Protein AF-W8Y2I0-F1 (afdb_monomer_lite)

Sequence (80 aa):
MAKRYENMNNVSTKKSIRSFLRWRKERKQNKKDFSFLVEQSPVKQSAFLQSNVEKTTITWIGHSTFLIQTNGLNILTDPV

Structure (mmCIF, N/CA/C/O backbone):
data_AF-W8Y2I0-F1
#
_entry.id   AF-W8Y2I0-F1
#
loop_
_atom_site.group_PDB
_atom_site.id
_atom_site.type_symbol
_atom_site.label_atom_id
_atom_site.label_alt_id
_atom_site.label_comp_id
_atom_site.label_asym_id
_atom_site.label_entity_id
_atom_site.label_seq_id
_atom_site.pdbx_PDB_ins_code
_atom_site.Cartn_x
_atom_site.Cartn_y
_atom_site.Cartn_z
_atom_site.occupancy
_atom_site.B_iso_or_equiv
_atom_site.auth_seq_id
_atom_site.auth_comp_id
_atom_site.auth_asym_id
_atom_site.auth_atom_id
_atom_site.pdbx_PDB_model_num
ATOM 1 N N . MET A 1 1 ? 5.394 -10.803 -43.846 1.00 58.69 1 MET A N 1
ATOM 2 C CA . MET A 1 1 ? 5.485 -9.808 -42.750 1.00 58.69 1 MET A CA 1
ATOM 3 C C . MET A 1 1 ? 5.861 -10.534 -41.469 1.00 58.69 1 MET A C 1
ATOM 5 O O . MET A 1 1 ? 5.269 -11.569 -41.198 1.00 58.69 1 MET A O 1
ATOM 9 N N . ALA A 1 2 ? 6.847 -10.049 -40.712 1.00 71.00 2 ALA A N 1
ATOM 10 C CA . ALA A 1 2 ? 7.210 -10.654 -39.429 1.00 71.00 2 ALA A CA 1
ATOM 11 C C . ALA A 1 2 ? 6.133 -10.356 -38.372 1.00 71.00 2 ALA A C 1
ATOM 13 O O . ALA A 1 2 ? 5.670 -9.219 -38.269 1.00 71.00 2 ALA A O 1
ATOM 14 N N . LYS A 1 3 ? 5.743 -11.365 -37.586 1.00 77.75 3 LYS A N 1
ATOM 15 C CA . LYS A 1 3 ? 4.801 -11.203 -36.472 1.00 77.75 3 LYS A CA 1
ATOM 16 C C . LYS A 1 3 ? 5.444 -10.314 -35.404 1.00 77.75 3 LYS A C 1
ATOM 18 O O . LYS A 1 3 ? 6.509 -10.643 -34.886 1.00 77.75 3 LYS A O 1
ATOM 23 N N . ARG A 1 4 ? 4.819 -9.175 -35.097 1.00 74.88 4 ARG A N 1
ATOM 24 C CA . ARG A 1 4 ? 5.214 -8.308 -33.979 1.00 74.88 4 ARG A CA 1
ATOM 25 C C . ARG A 1 4 ? 4.440 -8.724 -32.735 1.00 74.88 4 ARG A C 1
ATOM 27 O O . ARG A 1 4 ? 3.247 -8.991 -32.817 1.00 74.88 4 ARG A O 1
ATOM 34 N N . TYR A 1 5 ? 5.137 -8.809 -31.609 1.00 79.50 5 TYR A N 1
ATOM 35 C CA . TYR A 1 5 ? 4.521 -9.067 -30.313 1.00 79.50 5 TYR A CA 1
ATOM 36 C C . TYR A 1 5 ? 4.073 -7.739 -29.708 1.00 79.50 5 TYR A C 1
ATOM 38 O O . TYR A 1 5 ? 4.853 -6.787 -29.661 1.00 79.50 5 TYR A O 1
ATOM 46 N N . GLU A 1 6 ? 2.824 -7.684 -29.265 1.00 83.25 6 GLU A N 1
ATOM 47 C CA . GLU A 1 6 ? 2.215 -6.520 -28.626 1.00 83.25 6 GLU A CA 1
ATOM 48 C C . GLU A 1 6 ? 1.497 -6.973 -27.351 1.00 83.25 6 GLU A C 1
ATOM 50 O O . GLU A 1 6 ? 1.159 -8.149 -27.197 1.00 83.25 6 GLU A O 1
ATOM 55 N N . ASN A 1 7 ? 1.305 -6.052 -26.409 1.00 83.00 7 ASN A N 1
ATOM 56 C CA . ASN A 1 7 ? 0.602 -6.360 -25.168 1.00 83.00 7 ASN A CA 1
ATOM 57 C C . ASN A 1 7 ? -0.884 -6.629 -25.452 1.00 83.00 7 ASN A C 1
ATOM 59 O O . ASN A 1 7 ? -1.496 -5.951 -26.275 1.00 83.00 7 ASN A O 1
ATOM 63 N N . MET A 1 8 ? -1.487 -7.568 -24.716 1.00 86.38 8 MET A N 1
ATOM 64 C CA . MET A 1 8 ? -2.895 -7.967 -24.898 1.00 86.38 8 MET A CA 1
ATOM 65 C C . MET A 1 8 ? -3.899 -6.829 -24.659 1.00 86.38 8 MET A C 1
ATOM 67 O O . MET A 1 8 ? -5.010 -6.873 -25.171 1.00 86.38 8 MET A O 1
ATOM 71 N N . ASN A 1 9 ? -3.509 -5.799 -23.904 1.00 86.75 9 ASN A N 1
ATOM 72 C CA . ASN A 1 9 ? -4.334 -4.625 -23.613 1.00 86.75 9 ASN A CA 1
ATOM 73 C C . ASN A 1 9 ? -4.245 -3.523 -24.688 1.00 86.75 9 ASN A C 1
ATOM 75 O O . ASN A 1 9 ? -4.741 -2.422 -24.466 1.00 86.75 9 ASN A O 1
ATOM 79 N N . ASN A 1 10 ? -3.596 -3.796 -25.829 1.00 78.06 10 ASN A N 1
ATOM 80 C CA . ASN A 1 10 ? -3.440 -2.879 -26.964 1.00 78.06 10 ASN A CA 1
ATOM 81 C C . ASN A 1 10 ? -2.784 -1.525 -26.605 1.00 78.06 10 ASN A C 1
ATOM 83 O O . ASN A 1 10 ? -2.900 -0.536 -27.330 1.00 78.06 10 ASN A O 1
ATOM 87 N N . VAL A 1 11 ? -2.074 -1.465 -25.472 1.00 81.56 11 VAL A N 1
ATOM 88 C CA . VAL A 1 11 ? -1.326 -0.276 -25.057 1.00 81.56 11 VAL A CA 1
ATOM 89 C C . VAL A 1 11 ? -0.008 -0.235 -25.826 1.00 81.56 11 VAL A C 1
ATOM 91 O O . VAL A 1 11 ? 0.871 -1.080 -25.637 1.00 81.56 11 VAL A O 1
ATOM 94 N N . SER A 1 12 ? 0.147 0.777 -26.683 1.00 77.69 12 SER A N 1
ATOM 95 C CA . SER A 1 12 ? 1.358 0.979 -27.483 1.00 77.69 12 SER A CA 1
ATOM 96 C C . SER A 1 12 ? 2.566 1.311 -26.603 1.00 77.69 12 SER A C 1
ATOM 98 O O . SER A 1 12 ? 2.627 2.349 -25.945 1.00 77.69 12 SER A O 1
ATOM 100 N N . THR A 1 13 ? 3.582 0.453 -26.652 1.00 73.38 13 THR A N 1
ATOM 101 C CA . THR A 1 13 ? 4.862 0.624 -25.946 1.00 73.38 13 THR A CA 1
ATOM 102 C C . THR A 1 13 ? 6.005 0.984 -26.892 1.00 73.38 13 THR A C 1
ATOM 104 O O . THR A 1 13 ? 7.170 0.747 -26.576 1.00 73.38 13 THR A O 1
ATOM 107 N N . LYS A 1 14 ? 5.711 1.582 -28.057 1.00 77.38 14 LYS A N 1
ATOM 108 C CA . LYS A 1 14 ? 6.736 1.995 -29.031 1.00 77.38 14 LYS A CA 1
ATOM 109 C C . LYS A 1 14 ? 7.700 3.007 -28.395 1.00 77.38 14 LYS A C 1
ATOM 111 O O . LYS A 1 14 ? 7.426 4.202 -28.332 1.00 77.38 14 LYS A O 1
ATOM 116 N N . LYS A 1 15 ? 8.845 2.525 -27.907 1.00 81.56 15 LYS A N 1
ATOM 117 C CA . LYS A 1 15 ? 9.961 3.343 -27.419 1.00 81.56 15 LYS A CA 1
ATOM 118 C C . LYS A 1 15 ? 11.054 3.383 -28.481 1.00 81.56 15 LYS A C 1
ATOM 120 O O . LYS A 1 15 ? 11.294 2.405 -29.183 1.00 81.56 15 LYS A O 1
ATOM 125 N N . SER A 1 16 ? 11.729 4.523 -28.597 1.00 88.56 16 SER A N 1
ATOM 126 C CA . SER A 1 16 ? 12.859 4.652 -29.518 1.00 88.56 16 SER A CA 1
ATOM 127 C C . SER A 1 16 ? 14.075 3.860 -29.018 1.00 88.56 16 SER A C 1
ATOM 129 O O . SER A 1 16 ? 14.286 3.727 -27.810 1.00 88.56 16 SER A O 1
ATOM 131 N N . ILE A 1 17 ? 14.940 3.417 -29.935 1.00 90.38 17 ILE A N 1
ATOM 132 C CA . ILE A 1 17 ? 16.234 2.795 -29.591 1.00 90.38 17 ILE A CA 1
ATOM 133 C C . ILE A 1 17 ? 17.092 3.750 -28.740 1.00 90.38 17 ILE A C 1
ATOM 135 O O . ILE A 1 17 ? 17.781 3.320 -27.817 1.00 90.38 17 ILE A O 1
ATOM 139 N N . ARG A 1 18 ? 16.995 5.066 -28.982 1.00 92.88 18 ARG A N 1
ATOM 140 C CA . ARG A 1 18 ? 17.678 6.091 -28.174 1.00 92.88 18 ARG A CA 1
ATOM 141 C C . ARG A 1 18 ? 17.247 6.035 -26.705 1.00 92.88 18 ARG A C 1
ATOM 143 O O . ARG A 1 18 ? 18.093 6.117 -25.819 1.00 92.88 18 ARG A O 1
ATOM 150 N N . SER A 1 19 ? 15.952 5.843 -26.442 1.00 89.12 19 SER A N 1
ATOM 151 C CA . SER A 1 19 ? 15.413 5.697 -25.083 1.00 89.12 19 SER A CA 1
ATOM 152 C C . SER A 1 19 ? 15.957 4.445 -24.389 1.00 89.12 19 SER A C 1
ATOM 154 O O . SER A 1 19 ? 16.302 4.506 -23.212 1.00 89.12 19 SER A O 1
ATOM 156 N N . PHE A 1 20 ? 16.091 3.336 -25.121 1.00 90.00 20 PHE A N 1
ATOM 157 C CA . PHE A 1 20 ? 16.682 2.101 -24.600 1.00 90.00 20 PHE A CA 1
ATOM 158 C C . PHE A 1 20 ? 18.165 2.272 -24.234 1.00 90.00 20 PHE A C 1
ATOM 160 O O . PHE A 1 20 ? 18.587 1.885 -23.144 1.00 90.00 20 PHE A O 1
ATOM 167 N N . LEU A 1 21 ? 18.954 2.899 -25.113 1.00 94.00 21 LEU A N 1
ATOM 168 C CA . LEU A 1 21 ? 20.374 3.169 -24.859 1.00 94.00 21 LEU A CA 1
ATOM 169 C C . LEU A 1 21 ? 20.574 4.110 -23.664 1.00 94.00 21 LEU A C 1
ATOM 171 O O . LEU A 1 21 ? 21.445 3.856 -22.830 1.00 94.00 21 LEU A O 1
ATOM 175 N N . ARG A 1 22 ? 19.739 5.152 -23.543 1.00 93.00 22 ARG A N 1
ATOM 176 C CA . ARG A 1 22 ? 19.731 6.053 -22.382 1.00 93.00 22 ARG A CA 1
ATOM 177 C C . ARG A 1 22 ? 19.491 5.282 -21.082 1.00 93.00 22 ARG A C 1
ATOM 179 O O . ARG A 1 22 ? 20.313 5.373 -20.175 1.00 93.00 22 ARG A O 1
ATOM 186 N N . TRP A 1 23 ? 18.446 4.455 -21.033 1.00 91.94 23 TRP A N 1
ATOM 187 C CA . TRP A 1 23 ? 18.133 3.638 -19.855 1.00 91.94 23 TRP A CA 1
ATOM 188 C C . TRP A 1 23 ? 19.271 2.678 -19.481 1.00 91.94 23 TRP A C 1
ATOM 190 O O . TRP A 1 23 ? 19.603 2.514 -18.308 1.00 91.94 23 TRP A O 1
ATOM 200 N N . ARG A 1 24 ? 19.924 2.062 -20.475 1.00 92.44 24 ARG A N 1
ATOM 201 C CA . ARG A 1 24 ? 21.070 1.174 -20.234 1.00 92.44 24 ARG A CA 1
ATOM 202 C C . ARG A 1 24 ? 22.262 1.923 -19.627 1.00 92.44 24 ARG A C 1
ATOM 204 O O . ARG A 1 24 ? 22.939 1.367 -18.762 1.00 92.44 24 ARG A O 1
ATOM 211 N N . LYS A 1 25 ? 22.509 3.169 -20.049 1.00 93.88 25 LYS A N 1
ATOM 212 C CA . LYS A 1 25 ? 23.544 4.037 -19.464 1.00 93.88 25 LYS A CA 1
ATOM 213 C C . LYS A 1 25 ? 23.212 4.398 -18.013 1.00 93.88 25 LYS A C 1
ATOM 215 O O . LYS A 1 25 ? 24.065 4.200 -17.153 1.00 93.88 25 LYS A O 1
ATOM 220 N N . GLU A 1 26 ? 21.981 4.830 -17.739 1.00 92.50 26 GLU A N 1
ATOM 221 C CA . GLU A 1 26 ? 21.497 5.151 -16.384 1.00 92.50 26 GLU A CA 1
ATOM 222 C C . GLU A 1 26 ? 21.630 3.944 -15.442 1.00 92.50 26 GLU A C 1
ATOM 224 O O . GLU A 1 26 ? 22.204 4.050 -14.361 1.00 92.50 26 GLU A O 1
ATOM 229 N N . ARG A 1 27 ? 21.207 2.752 -15.884 1.00 89.25 27 ARG A N 1
ATOM 230 C CA . ARG A 1 27 ? 21.339 1.506 -15.108 1.00 89.25 27 ARG A CA 1
ATOM 231 C C . ARG A 1 27 ? 22.780 1.121 -14.792 1.00 89.25 27 ARG A C 1
ATOM 233 O O . ARG A 1 27 ? 23.012 0.517 -13.753 1.00 89.25 27 ARG A O 1
ATOM 240 N N . LYS A 1 28 ? 23.732 1.429 -15.677 1.00 89.81 28 LYS A N 1
ATOM 241 C CA . LYS A 1 28 ? 25.159 1.169 -15.432 1.00 89.81 28 LYS A CA 1
ATOM 242 C C . LYS A 1 28 ? 25.746 2.151 -14.411 1.00 89.81 28 LYS A C 1
ATOM 244 O O . LYS A 1 28 ? 26.660 1.782 -13.682 1.00 89.81 28 LYS A O 1
ATOM 249 N N . GLN A 1 29 ? 25.256 3.389 -14.392 1.00 87.69 29 GLN A N 1
ATOM 250 C CA . GLN A 1 29 ? 25.739 4.446 -13.501 1.00 87.69 29 GLN A CA 1
ATOM 251 C C . GLN A 1 29 ? 25.134 4.348 -12.096 1.00 87.69 29 GLN A C 1
ATOM 253 O O . GLN A 1 29 ? 25.829 4.603 -11.116 1.00 87.69 29 GLN A O 1
ATOM 258 N N . ASN A 1 30 ? 23.874 3.925 -11.989 1.00 82.56 30 ASN A N 1
ATOM 259 C CA . ASN A 1 30 ? 23.180 3.788 -10.714 1.00 82.56 30 ASN A CA 1
ATOM 260 C C . ASN A 1 30 ? 23.665 2.542 -9.958 1.00 82.56 30 ASN A C 1
ATOM 262 O O . ASN A 1 30 ? 23.149 1.439 -10.153 1.00 82.56 30 ASN A O 1
ATOM 266 N N . LYS A 1 31 ? 24.641 2.717 -9.062 1.00 82.00 31 LYS A N 1
ATOM 267 C CA . LYS A 1 31 ? 24.898 1.744 -7.994 1.00 82.00 31 LYS A CA 1
ATOM 268 C C . LYS A 1 31 ? 23.761 1.844 -6.983 1.00 82.00 31 LYS A C 1
ATOM 270 O O . LYS A 1 31 ? 23.492 2.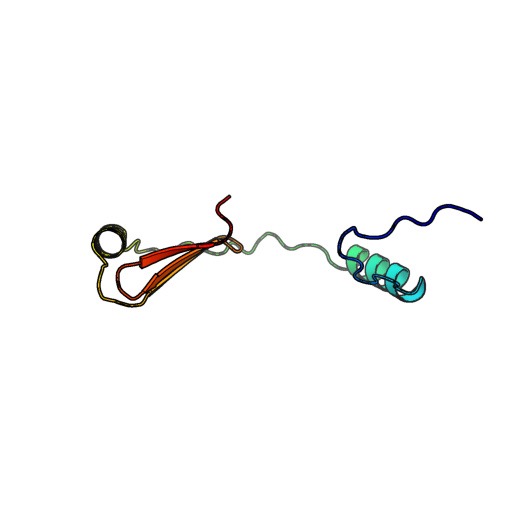923 -6.468 1.00 82.00 31 LYS A O 1
ATOM 275 N N . LYS A 1 32 ? 23.080 0.728 -6.730 1.00 80.62 32 LYS A N 1
ATOM 276 C CA . LYS A 1 32 ? 22.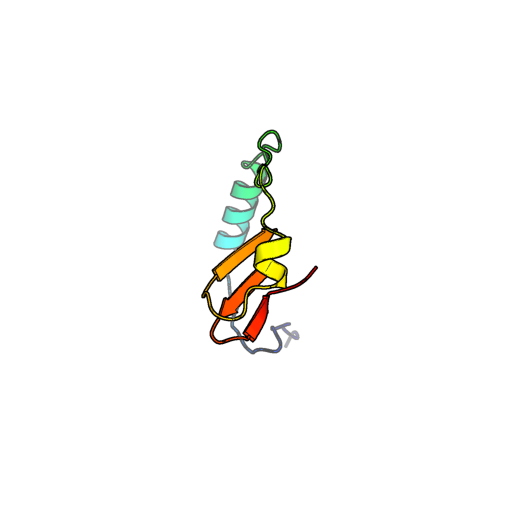061 0.666 -5.682 1.00 80.62 32 LYS A CA 1
ATOM 277 C C . LYS A 1 32 ? 22.763 0.686 -4.332 1.00 80.62 32 LYS A C 1
ATOM 279 O O . LYS A 1 32 ? 23.544 -0.217 -4.043 1.00 80.62 32 LYS A O 1
ATOM 284 N N . ASP A 1 33 ? 22.496 1.721 -3.555 1.00 83.94 33 ASP A N 1
ATOM 285 C CA . ASP A 1 33 ? 22.851 1.759 -2.147 1.00 83.94 33 ASP A CA 1
ATOM 286 C C . ASP A 1 33 ? 21.753 1.039 -1.354 1.00 83.94 33 ASP A C 1
ATOM 288 O O . ASP A 1 33 ? 20.577 1.381 -1.467 1.00 83.94 33 ASP A O 1
ATOM 292 N N . PHE A 1 34 ? 22.138 -0.000 -0.616 1.00 84.31 34 PHE A N 1
ATOM 293 C CA . PHE A 1 34 ? 21.244 -0.801 0.225 1.00 84.31 34 PHE A CA 1
ATOM 294 C C . PHE A 1 34 ? 21.485 -0.559 1.720 1.00 84.31 34 PHE A C 1
ATOM 296 O O . PHE A 1 34 ? 20.966 -1.301 2.548 1.00 84.31 34 PHE A O 1
ATOM 303 N N . SER A 1 35 ? 22.294 0.443 2.075 1.00 90.75 35 SER A N 1
ATOM 304 C CA . SER A 1 35 ? 22.550 0.796 3.474 1.00 90.75 35 SER A CA 1
ATOM 305 C C . SER A 1 35 ? 21.315 1.379 4.160 1.00 90.75 35 SER A C 1
ATOM 307 O O . SER A 1 35 ? 21.131 1.204 5.362 1.00 90.75 35 SER A O 1
ATOM 309 N N . PHE A 1 36 ? 20.447 2.039 3.394 1.00 89.81 36 PHE A N 1
ATOM 310 C CA . PHE A 1 36 ? 19.211 2.602 3.905 1.00 89.81 36 PHE A CA 1
ATOM 311 C C . PHE A 1 36 ? 18.135 1.525 4.046 1.00 89.81 36 PHE A C 1
ATOM 313 O O . PHE A 1 36 ? 17.667 0.946 3.062 1.00 89.81 36 PHE A O 1
ATOM 320 N N . LEU A 1 37 ? 17.709 1.303 5.284 1.00 90.06 37 LEU A N 1
ATOM 321 C CA . LEU A 1 37 ? 16.587 0.446 5.626 1.00 90.06 37 LEU A CA 1
ATOM 322 C C . LEU A 1 37 ? 15.435 1.335 6.082 1.00 90.06 37 LEU A C 1
ATOM 324 O O . LEU A 1 37 ? 15.600 2.168 6.970 1.00 90.06 37 LEU A O 1
ATOM 328 N N . VAL A 1 38 ? 14.264 1.158 5.474 1.00 89.88 38 VAL A N 1
ATOM 329 C CA . VAL A 1 38 ? 13.048 1.796 5.979 1.00 89.88 38 VAL A CA 1
ATOM 330 C C . VAL A 1 38 ? 12.650 1.072 7.255 1.00 89.88 38 VAL A C 1
ATOM 332 O O . VAL A 1 38 ? 12.323 -0.116 7.225 1.00 89.88 38 VAL A O 1
ATOM 335 N N . GLU A 1 39 ? 12.699 1.782 8.375 1.00 93.06 39 GLU A N 1
ATOM 336 C CA . GLU A 1 39 ? 12.290 1.225 9.655 1.00 93.06 39 GLU A CA 1
ATOM 337 C C . GLU A 1 39 ? 10.781 0.982 9.696 1.00 93.06 39 GLU A C 1
ATOM 339 O O . GLU A 1 39 ? 9.978 1.692 9.084 1.00 93.06 39 GLU A O 1
ATOM 344 N N . GLN A 1 40 ? 10.387 -0.041 10.449 1.00 94.31 40 GLN A N 1
ATOM 345 C CA . GLN A 1 40 ? 8.983 -0.241 10.773 1.00 94.31 40 GLN A CA 1
ATOM 346 C C . GLN A 1 40 ? 8.567 0.730 11.874 1.00 94.31 40 GLN A C 1
ATOM 348 O O . GLN A 1 40 ? 9.381 1.117 12.710 1.00 94.31 40 GLN A O 1
ATOM 353 N N . SER A 1 41 ? 7.274 1.060 11.921 1.00 93.44 41 SER A N 1
ATOM 354 C CA . SER A 1 41 ? 6.736 1.818 13.051 1.00 93.44 41 SER A CA 1
ATOM 355 C C . SER A 1 41 ? 7.081 1.106 14.368 1.00 93.44 41 SER A C 1
ATOM 357 O O . SER A 1 41 ? 6.743 -0.078 14.507 1.00 93.44 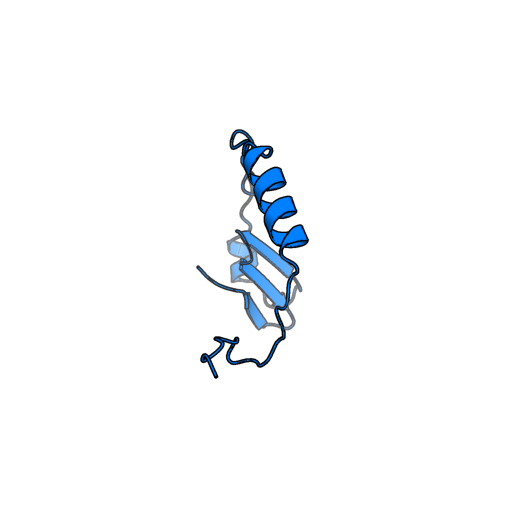41 SER A O 1
ATOM 359 N N . PRO A 1 42 ? 7.695 1.801 15.344 1.00 94.25 42 PRO A N 1
ATOM 360 C CA . PRO A 1 42 ? 8.038 1.211 16.638 1.00 94.25 42 PRO A CA 1
ATOM 361 C C . PRO A 1 42 ? 6.787 0.831 17.440 1.00 94.25 42 PRO A C 1
ATOM 363 O O . PRO A 1 42 ? 6.837 -0.043 18.301 1.00 94.25 42 PRO A O 1
ATOM 366 N N . VAL A 1 43 ? 5.644 1.458 17.136 1.00 94.75 43 VAL A N 1
ATOM 367 C CA . VAL A 1 43 ? 4.347 1.153 17.740 1.00 94.75 43 VAL A CA 1
ATOM 368 C C . VAL A 1 43 ? 3.427 0.562 16.681 1.00 94.75 43 VAL A C 1
ATOM 370 O O . VAL A 1 43 ? 3.069 1.222 15.701 1.00 94.75 43 VAL A O 1
ATOM 373 N N . LYS A 1 44 ? 3.011 -0.687 16.896 1.00 93.38 44 LYS A N 1
ATOM 374 C CA . LYS A 1 44 ? 2.019 -1.369 16.061 1.00 93.38 44 LYS A CA 1
ATOM 375 C C . LYS A 1 44 ? 0.656 -1.259 16.731 1.00 93.38 44 LYS A C 1
ATOM 377 O O . LYS A 1 44 ? 0.421 -1.852 17.778 1.00 93.38 44 LYS A O 1
ATOM 382 N N . GLN A 1 45 ? -0.257 -0.509 16.125 1.00 94.88 45 GLN A N 1
ATOM 383 C CA . GLN A 1 45 ? -1.611 -0.303 16.648 1.00 94.88 45 GLN A CA 1
ATOM 384 C C . GLN A 1 45 ? -2.550 -1.480 16.316 1.00 94.88 45 GLN A C 1
ATOM 386 O O . GLN A 1 45 ? -3.688 -1.279 15.905 1.00 94.88 45 GLN A O 1
ATOM 391 N N . SER A 1 46 ? -2.085 -2.724 16.477 1.00 94.75 46 SER A N 1
ATOM 392 C CA . SER A 1 46 ? -2.787 -3.929 16.008 1.00 94.75 46 SER A CA 1
ATOM 393 C C . SER A 1 46 ? -4.189 -4.074 16.601 1.00 94.75 46 SER A C 1
ATOM 395 O O . SER A 1 46 ? -5.127 -4.369 15.868 1.00 94.75 46 SER A O 1
ATOM 397 N N . ALA A 1 47 ? -4.346 -3.816 17.905 1.00 96.69 47 ALA A N 1
ATOM 398 C CA . ALA A 1 47 ? -5.644 -3.887 18.577 1.00 96.69 47 ALA A CA 1
ATOM 399 C C . ALA A 1 47 ? -6.637 -2.859 18.012 1.00 96.69 47 ALA A C 1
ATOM 401 O O . ALA A 1 47 ? -7.775 -3.204 17.715 1.00 96.69 47 ALA A O 1
ATOM 402 N N . PHE A 1 48 ? -6.177 -1.623 17.789 1.00 96.81 48 PHE A N 1
ATOM 403 C CA . PHE A 1 48 ? -6.985 -0.580 17.162 1.00 96.81 48 PHE A CA 1
ATOM 404 C C . PHE A 1 48 ? -7.390 -0.973 15.740 1.00 96.81 48 PHE A C 1
ATOM 406 O O . PHE A 1 48 ? -8.566 -0.899 15.419 1.00 96.81 48 PHE A O 1
ATOM 413 N N . LEU A 1 49 ? -6.454 -1.440 14.907 1.00 96.44 49 LEU A N 1
ATOM 414 C CA . LEU A 1 49 ? -6.752 -1.826 13.522 1.00 96.44 49 LEU A CA 1
ATOM 415 C C . LEU A 1 49 ? -7.752 -2.990 13.439 1.00 96.44 49 LEU A C 1
ATOM 417 O O . LEU A 1 49 ? -8.601 -2.995 12.552 1.00 96.44 49 LEU A O 1
ATOM 421 N N . GLN A 1 50 ? -7.690 -3.945 14.372 1.00 95.81 50 GLN A N 1
ATOM 422 C CA . GLN A 1 50 ? -8.640 -5.061 14.447 1.00 95.81 50 GLN A CA 1
ATOM 423 C C . GLN A 1 50 ? -10.045 -4.619 14.872 1.00 95.81 50 GLN A C 1
ATOM 425 O O . GLN A 1 50 ? -11.025 -5.153 14.362 1.00 95.81 50 GLN A O 1
ATOM 430 N N . SER A 1 51 ? -10.151 -3.661 15.797 1.00 96.44 51 SER A N 1
ATOM 431 C CA . SER A 1 51 ? -11.438 -3.174 16.306 1.00 96.44 51 SER A CA 1
ATOM 432 C C . SER A 1 51 ? -11.992 -1.972 15.536 1.00 96.44 51 SER A C 1
ATOM 434 O O . SER A 1 51 ? -13.069 -1.479 15.865 1.00 96.44 51 SER A O 1
ATOM 436 N N . ASN A 1 52 ? -11.242 -1.426 14.578 1.00 96.69 52 ASN A N 1
ATOM 437 C CA . ASN A 1 52 ? -11.616 -0.202 13.887 1.00 96.69 52 ASN A CA 1
ATOM 438 C C . ASN A 1 52 ? -12.721 -0.468 12.859 1.00 96.69 52 ASN A C 1
ATOM 440 O O . ASN A 1 52 ? -12.492 -1.115 11.841 1.00 96.69 52 ASN A O 1
ATOM 444 N N . VAL A 1 53 ? -13.906 0.081 13.123 1.00 94.75 53 VAL A N 1
ATOM 445 C CA . VAL A 1 53 ? -15.073 0.018 12.224 1.00 94.75 53 VAL A CA 1
ATOM 446 C C . VAL A 1 53 ? -15.484 1.417 11.747 1.00 94.75 53 VAL A C 1
ATOM 448 O O . VAL A 1 53 ? -16.028 1.576 10.660 1.00 94.75 53 VAL A O 1
ATOM 451 N N . GLU A 1 54 ? -15.189 2.459 12.523 1.00 95.56 54 GLU A N 1
ATOM 452 C CA . GLU A 1 54 ? -15.696 3.811 12.261 1.00 95.56 54 GLU A CA 1
ATOM 453 C C . GLU A 1 54 ? -14.653 4.749 11.651 1.00 95.56 54 GLU A C 1
ATOM 455 O O . GLU A 1 54 ? -14.975 5.567 10.786 1.00 95.56 54 GLU A O 1
ATOM 460 N N . LYS A 1 55 ? -13.391 4.673 12.094 1.00 97.56 55 LYS A N 1
ATOM 461 C CA . LYS A 1 55 ? -12.384 5.656 11.687 1.00 97.56 55 LYS A CA 1
ATOM 462 C C . LYS A 1 55 ? -11.8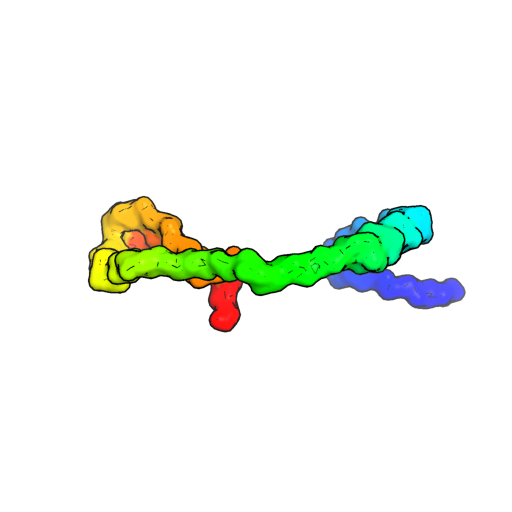42 5.308 10.312 1.00 97.56 55 LYS A C 1
ATOM 464 O O . LYS A 1 55 ? -11.359 4.200 10.088 1.00 97.56 55 LYS A O 1
ATOM 469 N N . T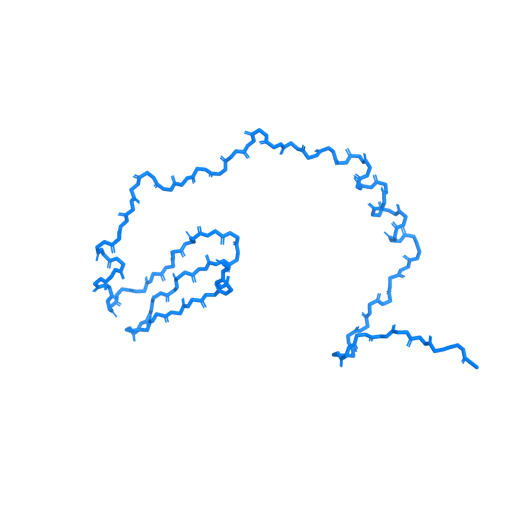HR A 1 56 ? -11.844 6.297 9.420 1.00 98.12 56 THR A N 1
ATOM 470 C CA . THR A 1 56 ? -11.140 6.160 8.147 1.00 98.12 56 THR A CA 1
ATOM 471 C C . THR A 1 56 ? -9.632 6.187 8.393 1.00 98.12 56 THR A C 1
ATOM 473 O O . THR A 1 56 ? -9.112 7.164 8.933 1.00 98.12 56 THR A O 1
ATOM 476 N N . THR A 1 57 ? -8.931 5.119 8.021 1.00 97.94 57 THR A N 1
ATOM 477 C CA . THR A 1 57 ? -7.484 4.962 8.212 1.00 97.94 57 THR A CA 1
ATOM 478 C C . THR A 1 57 ? -6.821 4.409 6.957 1.00 97.94 57 THR A C 1
ATOM 480 O O . THR A 1 57 ? -7.425 3.679 6.172 1.00 97.94 57 THR A O 1
ATOM 483 N N . ILE A 1 58 ? -5.544 4.749 6.781 1.00 97.75 58 ILE A N 1
ATOM 484 C CA . ILE A 1 58 ? -4.656 4.117 5.808 1.00 97.75 58 ILE A CA 1
ATOM 485 C C . ILE A 1 58 ? -3.412 3.623 6.545 1.00 97.75 58 ILE A C 1
ATOM 487 O O . ILE A 1 58 ? -2.712 4.397 7.194 1.00 97.75 58 ILE A O 1
ATOM 491 N N . THR A 1 59 ? -3.156 2.321 6.467 1.00 97.06 59 THR A N 1
ATOM 492 C CA . THR A 1 59 ? -1.991 1.672 7.072 1.00 97.06 59 THR A CA 1
ATOM 493 C C . THR A 1 59 ? -1.110 1.123 5.966 1.00 97.06 59 THR A C 1
ATOM 495 O O . THR A 1 59 ? -1.524 0.241 5.214 1.00 97.06 59 THR A O 1
ATOM 498 N N . TRP A 1 60 ? 0.115 1.634 5.866 1.00 96.44 60 TRP A N 1
ATOM 499 C CA . TRP A 1 60 ? 1.112 1.094 4.948 1.00 96.44 60 TRP A CA 1
ATOM 500 C C . TRP A 1 60 ? 1.771 -0.141 5.562 1.00 96.44 60 TRP A C 1
ATOM 502 O O . TRP A 1 60 ? 2.366 -0.062 6.637 1.00 96.44 60 TRP A O 1
ATOM 512 N N . ILE A 1 61 ? 1.639 -1.284 4.889 1.00 95.50 61 ILE A N 1
ATOM 513 C CA . ILE A 1 61 ? 2.229 -2.556 5.328 1.00 95.50 61 ILE A CA 1
ATOM 514 C C . ILE A 1 61 ? 3.616 -2.728 4.698 1.00 95.50 61 ILE A C 1
ATOM 516 O O . ILE A 1 61 ? 4.557 -3.147 5.370 1.00 95.50 61 ILE A O 1
ATOM 520 N N . GLY A 1 62 ? 3.748 -2.365 3.421 1.00 93.75 62 GLY A N 1
ATOM 521 C CA . GLY A 1 62 ? 4.996 -2.418 2.664 1.00 93.75 62 GLY A CA 1
ATOM 522 C C . GLY A 1 62 ? 4.734 -2.419 1.159 1.00 93.75 62 GLY A C 1
ATOM 523 O O . GLY A 1 62 ? 3.640 -2.756 0.723 1.00 93.75 62 GLY A O 1
ATOM 524 N N . HIS A 1 63 ? 5.726 -2.029 0.352 1.00 93.62 63 HIS A N 1
ATOM 525 C CA . HIS A 1 63 ? 5.590 -1.920 -1.111 1.00 93.62 63 HIS A CA 1
ATOM 526 C C . HIS A 1 63 ? 4.313 -1.147 -1.515 1.00 93.62 63 HIS A C 1
ATOM 528 O O . HIS A 1 63 ? 4.154 0.011 -1.128 1.00 93.62 63 HIS A O 1
ATOM 534 N N . SER A 1 64 ? 3.410 -1.793 -2.255 1.00 96.38 64 SER A N 1
ATOM 535 C CA . SER A 1 64 ? 2.106 -1.297 -2.706 1.00 96.38 64 SER A CA 1
ATOM 536 C C . SER A 1 64 ? 0.945 -1.866 -1.882 1.00 96.38 64 SER A C 1
ATOM 538 O O . SER A 1 64 ? -0.214 -1.706 -2.261 1.00 96.38 64 SER A O 1
ATOM 540 N N . THR A 1 65 ? 1.243 -2.511 -0.753 1.00 97.81 65 THR A N 1
ATOM 541 C CA . THR A 1 65 ? 0.261 -3.108 0.147 1.00 97.81 65 THR A CA 1
ATOM 542 C C . THR A 1 65 ? -0.169 -2.103 1.211 1.00 97.81 65 THR A C 1
ATOM 544 O O . THR A 1 65 ? 0.611 -1.688 2.079 1.00 97.81 65 THR A O 1
ATOM 547 N N . PHE A 1 66 ? -1.445 -1.736 1.157 1.00 97.75 66 PHE A N 1
ATOM 548 C CA . PHE A 1 66 ? -2.114 -0.854 2.100 1.00 97.75 66 PHE A CA 1
ATOM 549 C C . PHE A 1 66 ? -3.353 -1.545 2.650 1.00 97.75 66 PHE A C 1
ATOM 551 O O . PHE A 1 66 ? -4.135 -2.126 1.898 1.00 97.75 66 PHE A O 1
ATOM 558 N N . LEU A 1 67 ? -3.553 -1.421 3.959 1.00 97.75 67 LEU A N 1
ATOM 559 C CA . LEU A 1 67 ? -4.852 -1.638 4.579 1.00 97.75 67 LEU A CA 1
ATOM 560 C C . LEU A 1 67 ? -5.554 -0.284 4.679 1.00 97.75 67 LEU A C 1
ATOM 562 O O . LEU A 1 67 ? -5.112 0.596 5.419 1.00 97.75 67 LEU A O 1
ATOM 566 N N . ILE A 1 68 ? -6.638 -0.125 3.934 1.00 98.25 68 ILE A N 1
ATOM 567 C CA . ILE A 1 68 ? -7.508 1.048 3.979 1.00 98.25 68 ILE A CA 1
ATOM 568 C C . ILE A 1 68 ? -8.778 0.636 4.716 1.00 98.25 68 ILE A C 1
ATOM 570 O O . ILE A 1 68 ? -9.464 -0.290 4.287 1.00 98.25 68 ILE A O 1
ATOM 574 N N . GLN A 1 69 ? -9.092 1.313 5.817 1.00 98.38 69 GLN A N 1
ATOM 575 C CA . GLN A 1 69 ? -10.341 1.109 6.548 1.00 98.38 69 GLN A CA 1
ATOM 576 C C . GLN A 1 69 ? -11.212 2.344 6.358 1.00 98.38 69 GLN A C 1
ATOM 578 O O . GLN A 1 69 ? -10.728 3.454 6.556 1.00 98.38 69 GLN A O 1
ATOM 583 N N . THR A 1 70 ? -12.464 2.194 5.932 1.00 98.12 70 THR A N 1
ATOM 584 C CA . THR A 1 70 ? -13.394 3.323 5.751 1.00 98.12 70 THR A CA 1
ATOM 585 C C . THR A 1 70 ? -14.837 2.830 5.724 1.00 98.12 70 THR A C 1
ATOM 587 O O . THR A 1 70 ? -15.110 1.784 5.143 1.00 98.12 70 THR A O 1
ATOM 590 N N . ASN A 1 71 ? -15.766 3.558 6.352 1.00 95.50 71 ASN A N 1
ATOM 591 C CA . ASN A 1 71 ? -17.196 3.214 6.394 1.00 95.50 71 ASN A CA 1
ATOM 592 C C . ASN A 1 71 ? -17.476 1.749 6.802 1.00 95.50 71 ASN A C 1
ATOM 594 O O . ASN A 1 71 ? -18.308 1.082 6.192 1.00 95.50 71 ASN A O 1
ATOM 598 N N . GLY A 1 72 ? -16.742 1.218 7.787 1.00 95.12 72 GLY A N 1
ATOM 599 C CA . GLY A 1 72 ? -16.863 -0.179 8.227 1.00 95.12 72 GLY A CA 1
ATOM 600 C C . GLY A 1 72 ? -16.258 -1.229 7.291 1.00 95.12 72 GLY A C 1
ATOM 601 O O . GLY A 1 72 ? -16.349 -2.418 7.584 1.00 95.12 72 GLY A O 1
ATOM 602 N N . LEU A 1 73 ? -15.635 -0.826 6.181 1.00 96.75 73 LEU A N 1
ATOM 603 C CA . LEU A 1 73 ? -14.996 -1.721 5.218 1.00 96.75 73 LEU A CA 1
ATOM 604 C C . LEU A 1 73 ? -13.486 -1.786 5.431 1.00 96.75 73 LEU A C 1
ATOM 606 O O . LEU A 1 73 ? -12.850 -0.769 5.699 1.00 96.75 73 LEU A O 1
ATOM 610 N N . ASN A 1 74 ? -12.919 -2.973 5.204 1.00 97.81 74 ASN A N 1
ATOM 611 C CA . ASN A 1 74 ? -11.479 -3.206 5.123 1.00 97.81 74 ASN A CA 1
ATOM 612 C C . ASN A 1 74 ? -11.102 -3.529 3.672 1.00 97.81 74 ASN A C 1
ATOM 614 O O . ASN A 1 74 ? -11.550 -4.533 3.119 1.00 97.81 74 ASN A O 1
ATOM 618 N N . ILE A 1 75 ? -10.269 -2.690 3.062 1.00 97.94 75 ILE A N 1
ATOM 619 C CA . ILE A 1 75 ? -9.766 -2.844 1.695 1.00 97.94 75 ILE A CA 1
ATOM 620 C C . ILE A 1 75 ? -8.264 -3.108 1.776 1.00 97.94 75 ILE A C 1
ATOM 622 O O . ILE A 1 75 ? -7.524 -2.315 2.357 1.00 97.94 75 ILE A O 1
ATOM 626 N N . LEU A 1 76 ? -7.816 -4.214 1.185 1.00 97.94 76 LEU A N 1
ATOM 627 C CA . LEU A 1 76 ? -6.406 -4.591 1.120 1.00 97.94 76 LEU A CA 1
ATOM 628 C C . LEU A 1 76 ? -5.919 -4.500 -0.328 1.00 97.94 76 LEU A C 1
ATOM 630 O O . LEU A 1 76 ? -6.484 -5.151 -1.207 1.00 97.94 76 LEU A O 1
ATOM 634 N N . THR A 1 77 ? -4.890 -3.691 -0.579 1.00 98.19 77 THR A N 1
ATOM 635 C CA . THR A 1 77 ? -4.287 -3.552 -1.916 1.00 98.19 77 THR A CA 1
ATOM 636 C C . THR A 1 77 ? -3.119 -4.514 -2.082 1.00 98.19 77 THR A C 1
ATOM 638 O O . THR A 1 77 ? -2.354 -4.685 -1.139 1.00 98.19 77 THR A O 1
ATOM 641 N N . ASP A 1 78 ? -2.981 -5.122 -3.266 1.00 97.25 78 ASP A N 1
ATOM 642 C CA . ASP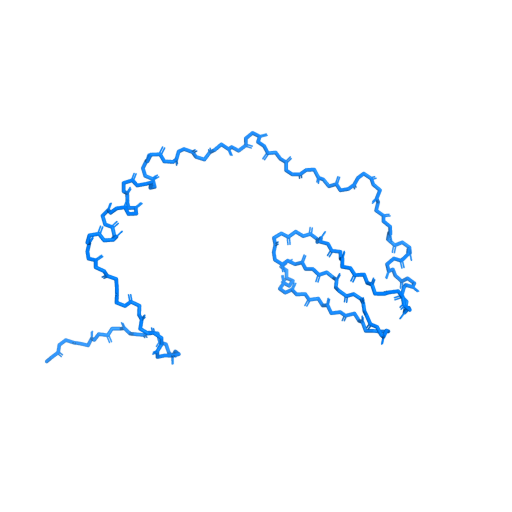 A 1 78 ? -1.853 -5.973 -3.687 1.00 97.25 78 ASP A CA 1
ATOM 643 C C . ASP A 1 78 ? -1.172 -6.755 -2.541 1.00 97.25 78 ASP A C 1
ATOM 645 O O . ASP A 1 78 ? -0.008 -6.485 -2.224 1.00 97.25 78 ASP A O 1
ATOM 649 N N . PRO A 1 79 ? -1.880 -7.676 -1.858 1.00 92.62 79 PRO A N 1
ATOM 650 C CA . PRO A 1 79 ? -1.261 -8.487 -0.818 1.00 92.62 79 PRO A CA 1
ATOM 651 C C . PRO A 1 79 ? -0.228 -9.432 -1.442 1.00 92.62 79 PRO A C 1
ATOM 653 O O . PRO A 1 79 ? -0.510 -10.077 -2.455 1.00 92.62 79 PRO A O 1
ATOM 656 N N . VAL A 1 80 ? 0.956 -9.506 -0.830 1.00 80.50 80 VAL A N 1
ATOM 657 C CA . VAL A 1 80 ? 2.089 -10.339 -1.271 1.00 80.50 80 VAL A CA 1
ATOM 658 C C . VAL A 1 80 ? 2.461 -11.333 -0.184 1.00 80.50 80 VAL A C 1
ATOM 660 O O . VAL A 1 80 ? 2.436 -10.925 1.000 1.00 80.50 80 VAL A O 1
#

Foldseek 3Di:
DDDDDDDPVNDDPDDDPVVVVVVVVVVVPDDDDPPDDDDDDPDDPPVCVVPDQDDFDWDDPDDQWIFTHHNRDTDTPPDD

InterPro domains:
  IPR036866 Ribonuclease Z/Hydroxyacylglutathione hydrolase-like [G3DSA:3.60.15.10] (44-80)

Radius of gyration: 21.33 Å; chains: 1; bounding box: 43×17×61 Å

Organism: NCBI:txid1431339

Secondary structure (DSSP, 8-state):
-PPPP--TT-------HHHHHHHHHHHHH-PPP-----PPPSS--HHHHHH-SSS-EEEEEETTEEEEEETTEEEE-S--

pLDDT: mean 90.55, std 7.84, range [58.69, 98.38]